Protein AF-M2A9D4-F1 (afdb_monomer)

Structure (mmCIF, N/CA/C/O backbone):
data_AF-M2A9D4-F1
#
_entry.id   AF-M2A9D4-F1
#
loop_
_atom_site.group_PDB
_atom_site.id
_atom_site.type_symbol
_atom_site.label_atom_id
_atom_site.label_alt_id
_atom_site.label_comp_id
_atom_site.label_asym_id
_atom_site.label_entity_id
_atom_site.label_seq_id
_atom_site.pdbx_PDB_ins_code
_atom_site.Cartn_x
_atom_site.Cartn_y
_atom_site.Cartn_z
_atom_site.occupancy
_atom_site.B_iso_or_equiv
_atom_site.auth_seq_id
_atom_site.auth_comp_id
_atom_site.auth_asym_id
_atom_site.auth_atom_id
_atom_site.pdbx_PDB_model_num
ATOM 1 N N . MET A 1 1 ? -5.220 -16.572 -14.159 1.00 33.56 1 MET A N 1
ATOM 2 C CA . MET A 1 1 ? -3.831 -16.928 -13.810 1.00 33.56 1 MET A CA 1
ATOM 3 C C . MET A 1 1 ? -3.503 -16.212 -12.516 1.00 33.56 1 MET A C 1
ATOM 5 O O . MET A 1 1 ? -3.390 -14.993 -12.546 1.00 33.56 1 MET A O 1
ATOM 9 N N . ASN A 1 2 ? -3.442 -16.943 -11.401 1.00 46.91 2 ASN A N 1
ATOM 10 C CA . ASN A 1 2 ? -2.817 -16.436 -10.182 1.00 46.91 2 ASN A CA 1
ATOM 11 C C . ASN A 1 2 ? -1.314 -16.474 -10.452 1.00 46.91 2 ASN A C 1
ATOM 13 O O . ASN A 1 2 ? -0.743 -17.557 -10.535 1.00 46.91 2 ASN A O 1
ATOM 17 N N . GLN A 1 3 ? -0.706 -15.321 -10.727 1.00 57.59 3 GLN A N 1
ATOM 18 C CA . GLN A 1 3 ? 0.745 -15.229 -10.634 1.00 57.59 3 GLN A CA 1
ATOM 19 C C . GLN A 1 3 ? 1.073 -15.361 -9.153 1.00 57.59 3 GLN A C 1
ATOM 21 O O . GLN A 1 3 ? 0.643 -14.523 -8.366 1.00 57.59 3 GLN A O 1
ATOM 26 N N . GLU A 1 4 ? 1.778 -16.425 -8.779 1.00 71.44 4 GLU A N 1
ATOM 27 C CA . GLU A 1 4 ? 2.383 -16.506 -7.454 1.00 71.44 4 GLU A CA 1
ATOM 28 C C . GLU A 1 4 ? 3.361 -15.335 -7.329 1.00 71.44 4 GLU A C 1
ATOM 30 O O . GLU A 1 4 ? 4.301 -15.200 -8.121 1.00 71.44 4 GLU A O 1
ATOM 35 N N . LEU A 1 5 ? 3.081 -14.430 -6.393 1.00 82.50 5 LEU A N 1
ATOM 36 C CA . LEU A 1 5 ? 4.007 -13.363 -6.054 1.00 82.50 5 LEU A CA 1
ATOM 37 C C . LEU A 1 5 ? 5.209 -13.995 -5.354 1.00 82.50 5 LEU A C 1
ATOM 39 O O . LEU A 1 5 ? 5.092 -15.008 -4.661 1.00 82.50 5 LEU A O 1
ATOM 43 N N . ASN A 1 6 ? 6.388 -13.404 -5.537 1.00 85.44 6 ASN A N 1
ATOM 44 C CA . ASN A 1 6 ? 7.536 -13.870 -4.775 1.00 85.44 6 ASN A CA 1
ATOM 45 C C . ASN A 1 6 ? 7.314 -13.562 -3.269 1.00 85.44 6 ASN A C 1
ATOM 47 O O . ASN A 1 6 ? 6.598 -12.610 -2.937 1.00 85.44 6 ASN A O 1
ATOM 51 N N . PRO A 1 7 ? 7.945 -14.312 -2.348 1.00 89.88 7 PRO A N 1
ATOM 52 C CA . PRO A 1 7 ? 7.735 -14.123 -0.911 1.00 89.88 7 PRO A CA 1
ATOM 53 C C . PRO A 1 7 ? 8.069 -12.716 -0.394 1.00 89.88 7 PRO A C 1
ATOM 55 O O . PRO A 1 7 ? 7.487 -12.266 0.586 1.00 89.88 7 PRO A O 1
ATOM 58 N N . GLN A 1 8 ? 8.991 -12.007 -1.050 1.00 90.19 8 GLN A N 1
ATOM 59 C CA . GLN A 1 8 ? 9.395 -10.652 -0.660 1.00 90.19 8 GLN A CA 1
ATOM 60 C C . GLN A 1 8 ? 8.310 -9.624 -1.006 1.00 90.19 8 GLN A C 1
ATOM 62 O O . GLN A 1 8 ? 8.061 -8.711 -0.226 1.00 90.19 8 GLN A O 1
ATOM 67 N N . ILE A 1 9 ? 7.640 -9.787 -2.150 1.00 91.75 9 ILE A N 1
ATOM 68 C CA . ILE A 1 9 ? 6.489 -8.975 -2.557 1.00 91.75 9 ILE A CA 1
ATOM 69 C C . ILE A 1 9 ? 5.319 -9.250 -1.619 1.00 91.75 9 ILE A C 1
ATOM 71 O O . ILE A 1 9 ? 4.707 -8.305 -1.132 1.00 91.75 9 ILE A O 1
ATOM 75 N N . GLU A 1 10 ? 5.036 -10.525 -1.344 1.00 92.50 10 GLU A N 1
ATOM 76 C CA . GLU A 1 10 ? 3.992 -10.927 -0.395 1.00 92.50 10 GLU A CA 1
ATOM 77 C C . GLU A 1 10 ? 4.204 -10.272 0.970 1.00 92.50 10 GLU A C 1
ATOM 79 O O . GLU A 1 10 ? 3.311 -9.608 1.496 1.00 92.50 10 GLU A O 1
ATOM 84 N N . GLN A 1 11 ? 5.422 -10.376 1.503 1.00 94.31 11 GLN A N 1
ATOM 85 C CA . GLN A 1 11 ? 5.775 -9.764 2.774 1.00 94.31 11 GLN A CA 1
ATOM 86 C C . GLN A 1 11 ? 5.652 -8.236 2.729 1.00 94.31 11 GLN A C 1
ATOM 88 O O . GLN A 1 11 ? 5.094 -7.639 3.647 1.00 94.31 11 GLN A O 1
ATOM 93 N N . ALA A 1 12 ? 6.127 -7.590 1.661 1.00 94.44 12 ALA A N 1
ATOM 94 C CA . ALA A 1 12 ? 6.048 -6.140 1.543 1.00 94.44 12 ALA A CA 1
ATOM 95 C C . ALA A 1 12 ? 4.595 -5.635 1.487 1.00 94.44 12 ALA A C 1
ATOM 97 O O . ALA A 1 12 ? 4.270 -4.627 2.113 1.00 94.44 12 ALA A O 1
ATOM 98 N N . LEU A 1 13 ? 3.707 -6.344 0.784 1.00 94.44 13 LEU A N 1
ATOM 99 C CA . LEU A 1 13 ? 2.277 -6.033 0.743 1.00 94.44 13 LEU A CA 1
ATOM 100 C C . LEU A 1 13 ? 1.601 -6.239 2.103 1.00 94.44 13 LEU A C 1
ATOM 102 O O . LEU A 1 13 ? 0.779 -5.414 2.505 1.00 94.44 13 LEU A O 1
ATOM 106 N N . ASP A 1 14 ? 1.953 -7.308 2.818 1.00 95.12 14 ASP A N 1
ATOM 107 C CA . ASP A 1 14 ? 1.437 -7.573 4.162 1.00 95.12 14 ASP A CA 1
ATOM 108 C C . ASP A 1 14 ? 1.884 -6.512 5.169 1.00 95.12 14 ASP A C 1
ATOM 110 O O . ASP A 1 14 ? 1.078 -6.045 5.974 1.00 95.12 14 ASP A O 1
ATOM 114 N N . GLU A 1 15 ? 3.147 -6.091 5.109 1.00 95.19 15 GLU A N 1
ATOM 115 C CA . GLU A 1 15 ? 3.674 -5.036 5.973 1.00 95.19 15 GLU A CA 1
ATOM 116 C C . GLU A 1 15 ? 3.071 -3.664 5.645 1.00 95.19 15 GLU A C 1
ATOM 118 O O . GLU A 1 15 ? 2.780 -2.888 6.556 1.00 95.19 15 GLU A O 1
ATOM 123 N N . LEU A 1 16 ? 2.817 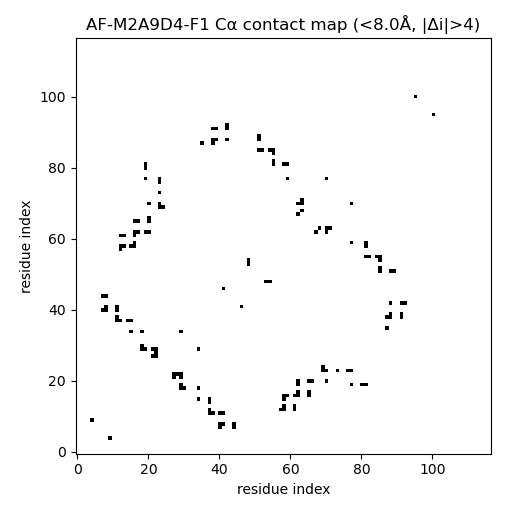-3.366 4.367 1.00 94.69 16 LEU A N 1
ATOM 124 C CA . LEU A 1 16 ? 2.089 -2.157 3.976 1.00 94.69 16 LEU A CA 1
ATOM 125 C C . LEU A 1 16 ? 0.650 -2.177 4.494 1.00 94.69 16 LEU A C 1
ATOM 127 O O . LEU A 1 16 ? 0.177 -1.164 5.010 1.00 94.69 16 LEU A O 1
ATOM 131 N N . ALA A 1 17 ? -0.039 -3.314 4.395 1.00 94.62 17 ALA A N 1
ATOM 132 C CA . ALA A 1 17 ? -1.388 -3.456 4.929 1.00 94.62 17 ALA A CA 1
ATOM 133 C C . ALA A 1 17 ? -1.415 -3.269 6.454 1.00 94.62 17 ALA A C 1
ATOM 135 O O . ALA A 1 17 ? -2.269 -2.554 6.975 1.00 94.62 17 ALA A O 1
ATOM 136 N N . GLU A 1 18 ? -0.442 -3.839 7.165 1.00 93.25 18 GLU A N 1
ATOM 137 C CA . GLU A 1 18 ? -0.275 -3.659 8.608 1.00 93.25 18 GLU A CA 1
ATOM 138 C C . GLU A 1 18 ? -0.068 -2.181 8.981 1.00 93.25 18 GLU A C 1
ATOM 140 O O . GLU A 1 18 ? -0.739 -1.669 9.878 1.00 93.25 18 GLU A O 1
ATOM 145 N N . LEU A 1 19 ? 0.792 -1.458 8.255 1.00 92.31 19 LEU A N 1
ATOM 146 C CA . LEU A 1 19 ? 0.999 -0.023 8.474 1.00 92.31 19 LEU A CA 1
ATOM 147 C C . LEU A 1 19 ? -0.279 0.789 8.255 1.00 92.31 19 LEU A C 1
ATOM 149 O O . LEU A 1 19 ? -0.598 1.662 9.063 1.00 92.31 19 LEU A O 1
ATOM 153 N N . VAL A 1 20 ? -1.037 0.492 7.197 1.00 92.19 20 VAL A N 1
ATOM 154 C CA . VAL A 1 20 ? -2.325 1.153 6.944 1.00 92.19 20 VAL A CA 1
ATOM 155 C C . VAL A 1 20 ? -3.304 0.873 8.081 1.00 92.19 20 VAL A C 1
ATOM 157 O O . VAL A 1 20 ? -3.979 1.791 8.541 1.00 92.19 20 VAL A O 1
ATOM 160 N N . CYS A 1 21 ? -3.362 -0.360 8.581 1.00 91.38 21 CYS A N 1
ATOM 161 C CA . CYS A 1 21 ? -4.210 -0.707 9.714 1.00 91.38 21 CYS A CA 1
ATOM 162 C C . CYS A 1 21 ? -3.832 0.038 10.995 1.00 91.38 21 CYS A C 1
ATOM 164 O O . CYS A 1 21 ? -4.709 0.562 11.680 1.00 91.38 21 CYS A O 1
ATOM 166 N N . GLN A 1 22 ? -2.540 0.149 11.298 1.00 89.31 22 GLN A N 1
ATOM 167 C CA . GLN A 1 22 ? -2.057 0.900 12.458 1.00 89.31 22 GLN A CA 1
ATOM 168 C C . GLN A 1 22 ? -2.408 2.390 12.355 1.00 89.31 22 GLN A C 1
ATOM 170 O O . GLN A 1 22 ? -2.882 2.981 13.332 1.00 89.31 22 GLN A O 1
ATOM 175 N N . SER A 1 23 ? -2.262 2.986 11.165 1.00 88.94 23 SER A N 1
ATOM 176 C CA . SER A 1 23 ? -2.705 4.360 10.891 1.00 88.94 23 SER A CA 1
ATOM 177 C C .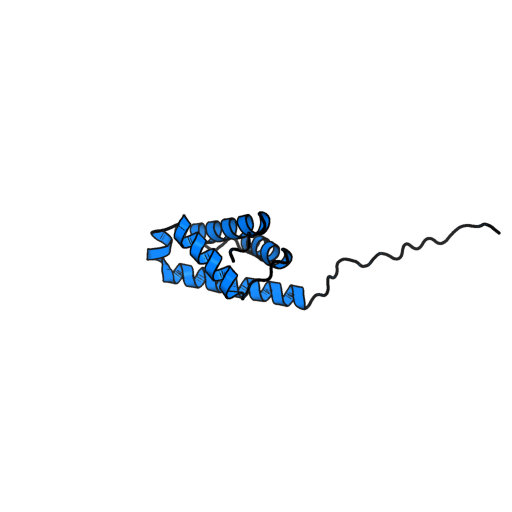 SER A 1 23 ? -4.219 4.518 11.042 1.00 88.94 23 SER A C 1
ATOM 179 O O . SER A 1 23 ? -4.683 5.490 11.640 1.00 88.94 23 SER A O 1
ATOM 181 N N . LEU A 1 24 ? -4.999 3.544 10.563 1.00 88.00 24 LEU A N 1
ATOM 182 C CA . LEU A 1 24 ? -6.450 3.525 10.737 1.00 88.00 24 LEU A CA 1
ATOM 183 C C . LEU A 1 24 ? -6.871 3.372 12.196 1.00 88.00 24 LEU A C 1
ATOM 185 O O . LEU A 1 24 ? -7.946 3.848 12.529 1.00 88.00 24 LEU A O 1
ATOM 189 N N . GLN A 1 25 ? -6.081 2.733 13.058 1.00 83.88 25 GLN A N 1
ATOM 190 C CA . GLN A 1 25 ? -6.389 2.575 14.483 1.00 83.88 25 GLN A CA 1
ATOM 191 C C . GLN A 1 25 ? -6.039 3.816 15.295 1.00 83.88 25 GLN A C 1
ATOM 193 O O . GLN A 1 25 ? -6.841 4.275 16.106 1.00 83.88 25 GLN A O 1
ATOM 198 N N . SER A 1 26 ? -4.855 4.369 15.053 1.00 75.19 26 SER A N 1
ATOM 199 C CA . SER A 1 26 ? -4.276 5.411 15.904 1.00 75.19 26 SER A CA 1
ATOM 200 C C . SER A 1 26 ? -4.652 6.831 15.471 1.00 75.19 26 SER A C 1
ATOM 202 O O . SER A 1 26 ? -4.153 7.781 16.063 1.00 75.19 26 SER A O 1
ATOM 204 N N . GLU A 1 27 ? -5.462 6.983 14.409 1.00 61.97 27 GLU A N 1
ATOM 205 C CA . GLU A 1 27 ? -5.679 8.266 13.703 1.00 61.97 27 GLU A CA 1
ATOM 206 C C . GLU A 1 27 ? -4.354 8.976 13.361 1.00 61.97 27 GLU A C 1
ATOM 208 O O . GLU A 1 27 ? -4.278 10.198 13.257 1.00 61.97 27 GLU A O 1
ATOM 213 N N . GLY A 1 28 ? -3.287 8.188 13.227 1.00 59.94 28 GLY A N 1
ATOM 214 C CA . GLY A 1 28 ? -1.910 8.656 13.223 1.00 59.94 28 GLY A CA 1
ATOM 215 C C . GLY A 1 28 ? -1.290 8.644 11.834 1.00 59.94 28 GLY A C 1
ATOM 216 O O . GLY A 1 28 ? -1.770 7.978 10.911 1.00 59.94 28 GLY A O 1
ATOM 217 N N . GLU A 1 29 ? -0.182 9.367 11.695 1.00 62.75 29 GLU A N 1
ATOM 218 C CA . GLU A 1 29 ? 0.629 9.337 10.483 1.00 62.75 29 GLU A CA 1
ATOM 219 C C . GLU A 1 29 ? 1.188 7.935 10.232 1.00 62.75 29 GLU A C 1
ATOM 221 O O . GLU A 1 29 ? 1.657 7.243 11.136 1.00 62.75 29 GLU A O 1
ATOM 226 N N . MET A 1 30 ? 1.131 7.506 8.973 1.00 65.31 30 MET A N 1
ATOM 227 C CA . MET A 1 30 ? 1.840 6.312 8.530 1.00 65.31 30 MET A CA 1
ATOM 228 C C . MET A 1 30 ? 3.341 6.561 8.681 1.00 65.31 30 MET A C 1
ATOM 230 O O . MET A 1 30 ? 3.814 7.634 8.311 1.00 65.31 30 MET A O 1
ATOM 234 N N . LEU A 1 31 ? 4.091 5.588 9.208 1.00 73.75 31 LEU A N 1
ATOM 235 C CA . LEU A 1 31 ? 5.547 5.696 9.339 1.00 73.75 31 LEU A CA 1
ATOM 236 C C . LEU A 1 31 ? 6.185 5.841 7.948 1.00 73.75 31 LEU A C 1
ATOM 238 O O . LEU A 1 31 ? 6.429 4.846 7.264 1.00 73.75 31 LEU A O 1
ATOM 242 N N . VAL A 1 32 ? 6.434 7.089 7.541 1.00 75.38 32 VAL A N 1
ATOM 243 C CA . VAL A 1 32 ? 6.803 7.476 6.169 1.00 75.38 32 VAL A CA 1
ATOM 244 C C . VAL A 1 32 ? 8.065 6.758 5.693 1.00 75.38 32 VAL A C 1
ATOM 246 O O . VAL A 1 32 ? 8.102 6.241 4.582 1.00 75.38 32 VAL A O 1
ATOM 249 N N . GLU A 1 33 ? 9.086 6.652 6.545 1.00 78.25 33 GLU A N 1
ATOM 250 C CA . GLU A 1 33 ? 10.345 5.985 6.186 1.00 78.25 33 GLU A CA 1
ATOM 251 C C . GLU A 1 33 ? 10.157 4.485 5.921 1.00 78.25 33 GLU A C 1
ATOM 253 O O . GLU A 1 33 ? 10.706 3.937 4.962 1.00 78.25 33 GLU A O 1
ATOM 258 N N . ARG A 1 34 ? 9.338 3.814 6.741 1.00 85.12 34 ARG A N 1
ATOM 259 C CA . ARG A 1 34 ? 9.063 2.380 6.587 1.00 85.12 34 ARG A CA 1
ATOM 260 C C . ARG A 1 34 ? 8.176 2.115 5.373 1.00 85.12 34 ARG A C 1
ATOM 262 O O . ARG A 1 34 ? 8.428 1.166 4.636 1.00 85.12 34 ARG A O 1
ATOM 269 N N . GLN A 1 35 ? 7.184 2.973 5.139 1.00 91.12 35 GLN A N 1
ATOM 270 C CA . GLN A 1 35 ? 6.363 2.956 3.930 1.00 91.12 35 GLN A CA 1
ATOM 271 C C . GLN A 1 35 ? 7.240 3.039 2.670 1.00 91.12 35 GLN A C 1
ATOM 273 O O . GLN A 1 35 ? 7.097 2.217 1.765 1.00 91.12 35 GLN A O 1
ATOM 278 N N . ASP A 1 36 ? 8.173 3.991 2.623 1.00 90.06 36 ASP A N 1
ATOM 279 C CA . ASP A 1 36 ? 9.039 4.210 1.462 1.00 90.06 36 ASP A CA 1
ATOM 280 C C . ASP A 1 36 ? 9.935 3.008 1.156 1.00 90.06 36 ASP A C 1
ATOM 282 O O . ASP A 1 36 ? 10.088 2.639 -0.011 1.00 90.06 36 ASP A O 1
ATOM 286 N N . ALA A 1 37 ? 10.505 2.379 2.186 1.00 91.25 37 ALA A N 1
ATOM 287 C CA . ALA A 1 37 ? 11.322 1.180 2.022 1.00 91.25 37 ALA A CA 1
ATOM 288 C C . ALA A 1 37 ? 10.518 0.025 1.400 1.00 91.25 37 ALA A C 1
ATOM 290 O O . ALA A 1 37 ? 10.971 -0.589 0.435 1.00 91.25 37 ALA A O 1
ATOM 291 N N . LEU A 1 38 ? 9.299 -0.218 1.891 1.00 94.00 38 LEU A N 1
ATOM 292 C CA . LEU A 1 38 ? 8.424 -1.279 1.386 1.00 94.00 38 LEU A CA 1
ATOM 293 C C . LEU A 1 38 ? 7.980 -1.015 -0.058 1.00 94.00 38 LEU A C 1
ATOM 295 O O . LEU A 1 38 ? 8.026 -1.912 -0.898 1.00 94.00 38 LEU A O 1
ATOM 299 N N . LEU A 1 39 ? 7.607 0.228 -0.380 1.00 91.94 39 LEU A N 1
ATOM 300 C CA . LEU A 1 39 ? 7.251 0.611 -1.748 1.00 91.94 39 LEU A CA 1
ATOM 301 C C . LEU A 1 39 ? 8.437 0.451 -2.708 1.00 91.94 39 LEU A C 1
ATOM 303 O O . LEU A 1 39 ? 8.254 -0.043 -3.820 1.00 91.94 39 LEU A O 1
ATOM 307 N N . LYS A 1 40 ? 9.659 0.799 -2.285 1.00 90.62 40 LYS A N 1
ATOM 308 C CA . LYS A 1 40 ? 10.873 0.540 -3.073 1.00 90.62 40 LYS A CA 1
ATOM 309 C C . LYS A 1 40 ? 11.093 -0.950 -3.303 1.00 90.62 40 LYS A C 1
ATOM 311 O O . LYS A 1 40 ? 11.370 -1.329 -4.435 1.00 90.62 40 LYS A O 1
ATOM 316 N N . THR A 1 41 ? 10.907 -1.800 -2.290 1.00 91.81 41 THR A N 1
ATOM 317 C CA . THR A 1 41 ? 10.976 -3.260 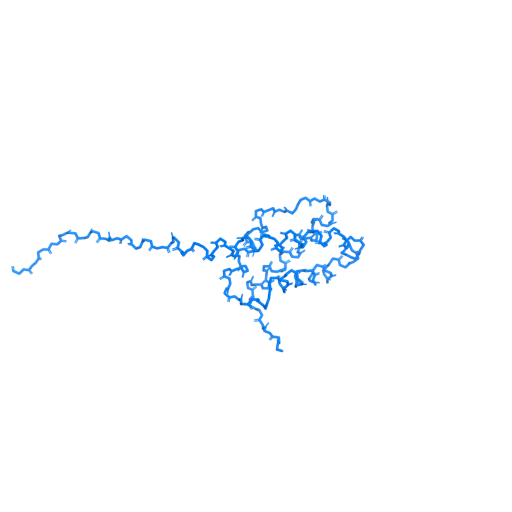-2.462 1.00 91.81 41 THR A CA 1
ATOM 318 C C . THR A 1 41 ? 9.998 -3.743 -3.533 1.00 91.81 41 THR A C 1
ATOM 320 O O . THR A 1 41 ? 10.388 -4.524 -4.400 1.00 91.81 41 THR A O 1
ATOM 323 N N . LEU A 1 42 ? 8.759 -3.237 -3.541 1.00 89.94 42 LEU A N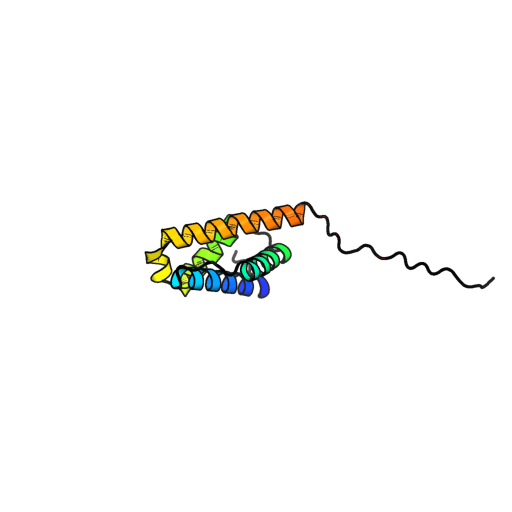 1
ATOM 324 C CA . LEU A 1 42 ? 7.781 -3.580 -4.577 1.00 89.94 42 LEU A CA 1
ATOM 325 C C . LEU A 1 42 ? 8.234 -3.142 -5.977 1.00 89.94 42 LEU A C 1
ATOM 327 O O . LEU A 1 42 ? 8.101 -3.922 -6.920 1.00 89.94 42 LEU A O 1
ATOM 331 N N . VAL A 1 43 ? 8.795 -1.937 -6.117 1.00 88.50 43 VAL A N 1
ATOM 332 C CA . VAL A 1 43 ? 9.308 -1.419 -7.400 1.00 88.50 43 VAL A CA 1
ATOM 333 C C . VAL A 1 43 ? 10.526 -2.209 -7.885 1.00 88.50 43 VAL A C 1
ATOM 335 O O . VAL A 1 43 ? 10.582 -2.603 -9.047 1.00 88.50 43 VAL A O 1
ATOM 338 N N . MET A 1 44 ? 11.476 -2.494 -6.995 1.00 86.88 44 MET A N 1
ATOM 339 C CA . MET A 1 44 ? 12.723 -3.196 -7.313 1.00 86.88 44 MET A CA 1
ATOM 340 C C . MET A 1 44 ? 12.546 -4.706 -7.504 1.00 86.88 44 MET A C 1
ATOM 342 O O . MET A 1 44 ? 13.431 -5.358 -8.050 1.00 86.88 44 MET A O 1
ATOM 346 N N . SER A 1 45 ? 11.410 -5.276 -7.090 1.00 85.38 45 SER A N 1
ATOM 347 C CA . SER A 1 45 ? 11.129 -6.713 -7.214 1.00 85.38 45 SER A CA 1
ATOM 348 C C . SER A 1 45 ? 11.100 -7.232 -8.660 1.00 85.38 45 SER A C 1
ATOM 350 O O . SER A 1 45 ? 11.063 -8.443 -8.877 1.00 85.38 45 SER A O 1
ATOM 352 N N . GLY A 1 46 ? 11.058 -6.334 -9.652 1.00 78.75 46 GLY A N 1
ATOM 353 C CA . GLY A 1 46 ? 10.922 -6.674 -11.069 1.00 78.75 46 GLY A CA 1
ATOM 354 C C . GLY A 1 46 ? 9.532 -7.200 -11.446 1.00 78.75 46 GLY A C 1
ATOM 355 O O . GLY A 1 46 ? 9.285 -7.506 -12.614 1.00 78.75 46 GLY A O 1
ATOM 356 N N . HIS A 1 47 ? 8.603 -7.298 -10.488 1.00 82.44 47 HIS A N 1
ATOM 357 C CA . HIS A 1 47 ? 7.237 -7.715 -10.763 1.00 82.44 47 HIS A CA 1
ATOM 358 C C . HIS A 1 47 ? 6.499 -6.637 -11.554 1.00 82.44 47 HIS A C 1
ATOM 360 O O . HIS A 1 47 ? 6.369 -5.489 -11.128 1.00 82.44 47 HIS A O 1
ATOM 366 N N . THR A 1 48 ? 5.995 -7.023 -12.725 1.00 78.94 48 THR A N 1
ATOM 367 C CA . THR A 1 48 ? 5.214 -6.122 -13.569 1.00 78.94 48 THR A CA 1
ATOM 368 C C . THR A 1 48 ? 3.767 -6.117 -13.102 1.00 78.94 48 THR A C 1
ATOM 370 O O . THR A 1 48 ? 2.995 -7.030 -13.389 1.00 78.94 48 THR A O 1
ATOM 373 N N . TRP A 1 49 ? 3.394 -5.058 -12.396 1.00 79.69 49 TRP A N 1
ATOM 374 C CA . TRP A 1 49 ? 2.007 -4.792 -12.045 1.00 79.69 49 TRP A CA 1
ATOM 375 C C . TRP A 1 49 ? 1.221 -4.410 -13.302 1.00 79.69 49 TRP A C 1
ATOM 377 O O . TRP A 1 49 ? 1.690 -3.613 -14.113 1.00 79.69 49 TRP A O 1
ATOM 387 N N . LYS A 1 50 ? 0.003 -4.943 -13.467 1.00 73.19 50 LYS A N 1
ATOM 388 C CA . LYS A 1 50 ? -0.874 -4.583 -14.603 1.00 73.19 50 LYS A CA 1
ATOM 389 C C . LYS A 1 50 ? -1.195 -3.086 -14.633 1.00 73.19 50 LYS A C 1
ATOM 391 O O . LYS A 1 50 ? -1.482 -2.532 -15.688 1.00 73.19 50 LYS A O 1
ATOM 396 N N . SER A 1 51 ? -1.176 -2.454 -13.465 1.00 68.88 51 SER A N 1
ATOM 397 C CA . SER A 1 51 ? -1.200 -1.011 -13.245 1.00 68.88 51 SER A CA 1
ATOM 398 C C . SER A 1 51 ? -0.810 -0.721 -11.792 1.00 68.88 51 SER A C 1
ATOM 400 O O . SER A 1 51 ? -0.886 -1.603 -10.939 1.00 68.88 51 SER A O 1
ATOM 402 N N . GLU A 1 52 ? -0.464 0.523 -11.467 1.00 60.97 52 GLU A N 1
ATOM 403 C CA . GLU A 1 52 ? -0.277 0.969 -10.071 1.00 60.97 52 GLU A CA 1
ATOM 404 C C . GLU A 1 52 ? -1.539 0.764 -9.228 1.00 60.97 52 GLU A C 1
ATOM 406 O O . GLU A 1 52 ? -1.464 0.408 -8.052 1.00 60.97 52 GLU A O 1
ATOM 411 N N . ARG A 1 53 ? -2.709 0.898 -9.869 1.00 67.12 53 ARG A N 1
ATOM 412 C CA . ARG A 1 53 ? -4.010 0.585 -9.276 1.00 67.12 53 ARG A CA 1
ATOM 413 C C . ARG A 1 53 ? -4.046 -0.835 -8.714 1.00 67.12 53 ARG A C 1
ATOM 415 O O . ARG A 1 53 ? -4.662 -1.046 -7.686 1.00 67.12 53 ARG A O 1
ATOM 422 N N . THR A 1 54 ? -3.303 -1.767 -9.318 1.00 83.75 54 THR A N 1
ATOM 423 C CA . THR A 1 54 ? -3.249 -3.172 -8.886 1.00 83.75 54 THR A CA 1
ATOM 424 C C . THR A 1 54 ? -2.511 -3.342 -7.552 1.00 83.75 54 THR A C 1
ATOM 426 O O . THR A 1 54 ? -2.918 -4.169 -6.747 1.00 83.75 54 THR A O 1
ATOM 429 N N . VAL A 1 55 ? -1.465 -2.548 -7.277 1.00 87.62 55 VAL A N 1
ATOM 430 C CA . VAL A 1 55 ? -0.769 -2.579 -5.972 1.00 87.62 55 VAL A CA 1
ATOM 431 C C . VAL A 1 55 ? -1.662 -2.002 -4.887 1.00 87.62 55 VAL A C 1
ATOM 433 O O . VAL A 1 55 ? -1.813 -2.590 -3.821 1.00 87.62 55 VAL A O 1
ATOM 436 N N . VAL A 1 56 ? -2.267 -0.848 -5.170 1.00 90.50 56 VAL A N 1
ATOM 437 C CA . VAL A 1 56 ? -3.136 -0.150 -4.218 1.00 90.50 56 VAL A CA 1
ATOM 438 C C . VAL A 1 56 ? -4.368 -0.995 -3.888 1.00 90.50 56 VAL A C 1
ATOM 440 O O . VAL A 1 56 ? -4.700 -1.150 -2.717 1.00 90.50 56 VAL A O 1
ATOM 443 N N . GLU A 1 57 ? -5.002 -1.596 -4.896 1.00 91.56 57 GLU A N 1
ATOM 444 C CA . GLU A 1 57 ? -6.132 -2.517 -4.728 1.00 91.56 57 GLU A CA 1
ATOM 445 C C . GLU A 1 57 ? -5.751 -3.750 -3.900 1.00 91.56 57 GLU A C 1
ATOM 447 O O . GLU A 1 57 ? -6.526 -4.182 -3.048 1.00 91.56 57 GLU A O 1
ATOM 452 N N . GLU A 1 58 ? -4.552 -4.296 -4.107 1.00 92.19 58 GLU A N 1
ATOM 453 C CA . GLU A 1 58 ? -4.071 -5.456 -3.360 1.00 92.19 58 GLU A CA 1
ATOM 454 C C . GLU A 1 58 ? -3.773 -5.115 -1.892 1.00 92.19 58 GLU A C 1
ATOM 456 O O . GLU A 1 58 ? -4.157 -5.868 -0.995 1.00 92.19 58 GLU A O 1
ATOM 461 N N . VAL A 1 59 ? -3.173 -3.951 -1.620 1.00 93.25 59 VAL A N 1
ATOM 462 C CA . VAL A 1 59 ? -3.002 -3.448 -0.248 1.00 93.25 59 VAL A CA 1
ATOM 463 C C . VAL A 1 59 ? -4.364 -3.203 0.402 1.00 93.25 59 VAL A C 1
ATOM 465 O O . VAL A 1 59 ? -4.593 -3.645 1.524 1.00 93.25 59 VAL A O 1
ATOM 468 N N . GLU A 1 60 ? -5.308 -2.567 -0.297 1.00 92.62 60 GLU A N 1
ATOM 469 C CA . GLU A 1 60 ? -6.669 -2.356 0.209 1.00 92.62 60 GLU A CA 1
ATOM 470 C C . GLU A 1 60 ? -7.387 -3.658 0.544 1.00 92.62 60 GLU A C 1
ATOM 472 O O . GLU A 1 60 ? -8.059 -3.741 1.575 1.00 92.62 60 GLU A O 1
ATOM 477 N N . ARG A 1 61 ? -7.266 -4.667 -0.323 1.00 93.00 61 ARG A N 1
ATOM 478 C CA . ARG A 1 61 ? -7.831 -5.994 -0.092 1.00 93.00 61 ARG A CA 1
ATOM 479 C C . ARG A 1 61 ? -7.263 -6.589 1.193 1.00 93.00 61 ARG A C 1
ATOM 481 O O . ARG A 1 61 ? -8.033 -6.964 2.070 1.00 93.00 61 ARG A O 1
ATOM 488 N N . ARG A 1 62 ? -5.936 -6.583 1.355 1.00 94.44 62 ARG A N 1
ATOM 489 C CA . ARG A 1 62 ? -5.269 -7.097 2.563 1.00 94.44 62 ARG A CA 1
ATOM 490 C C . ARG A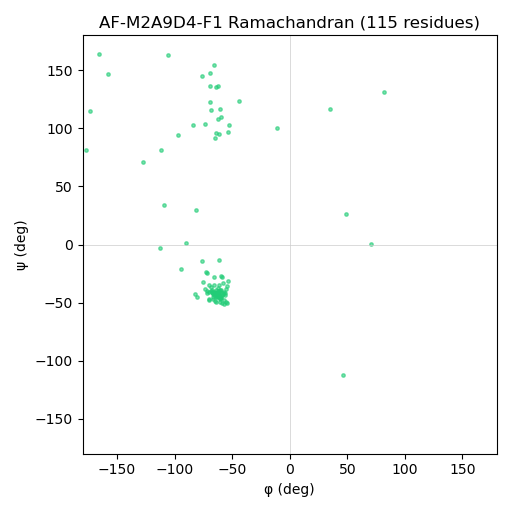 1 62 ? -5.652 -6.330 3.825 1.00 94.44 62 ARG A C 1
ATOM 492 O O . ARG A 1 62 ? -5.839 -6.945 4.869 1.00 94.44 62 ARG A O 1
ATOM 499 N N . VAL A 1 63 ? -5.821 -5.011 3.742 1.00 93.75 63 VAL A N 1
ATOM 500 C CA . VAL A 1 63 ? -6.299 -4.192 4.868 1.00 93.75 63 VAL A CA 1
ATOM 501 C C . VAL A 1 63 ? -7.725 -4.572 5.259 1.00 93.75 63 VAL A C 1
ATOM 503 O O . VAL A 1 63 ? -8.011 -4.732 6.445 1.00 93.75 63 VAL A O 1
ATOM 506 N N . LYS A 1 64 ? -8.620 -4.745 4.280 1.00 92.25 64 LYS A N 1
ATOM 507 C CA . LYS A 1 64 ? -10.005 -5.177 4.524 1.00 92.25 64 LYS A CA 1
ATOM 508 C C . LYS A 1 64 ? -10.049 -6.579 5.132 1.00 92.25 64 LYS A C 1
ATOM 510 O O . LYS A 1 64 ? -10.789 -6.785 6.087 1.00 92.25 64 LYS A O 1
ATOM 515 N N . ASP A 1 65 ? -9.216 -7.497 4.647 1.00 93.06 65 ASP A N 1
ATOM 516 C CA . ASP A 1 65 ? -9.138 -8.867 5.162 1.00 93.06 65 ASP A CA 1
ATOM 517 C C . ASP A 1 65 ? -8.577 -8.916 6.593 1.00 93.06 65 ASP A C 1
ATOM 519 O O . ASP A 1 65 ? -9.061 -9.677 7.429 1.00 93.06 65 ASP A O 1
ATOM 523 N N . ARG A 1 66 ? -7.571 -8.087 6.899 1.00 90.56 66 ARG A N 1
ATOM 524 C CA . ARG A 1 66 ? -6.880 -8.091 8.197 1.00 90.56 66 ARG A CA 1
ATOM 525 C C . ARG A 1 66 ? -7.617 -7.302 9.277 1.00 90.56 66 ARG A C 1
ATOM 527 O O . ARG A 1 66 ? -7.678 -7.732 10.423 1.00 90.56 66 ARG A O 1
ATOM 534 N N . CYS A 1 67 ? -8.137 -6.132 8.923 1.00 88.75 67 CYS A N 1
ATOM 535 C CA . CYS A 1 67 ? -8.610 -5.127 9.881 1.00 88.75 67 CYS A CA 1
ATOM 536 C C . CYS A 1 67 ? -10.128 -4.930 9.815 1.00 88.75 67 CYS A C 1
ATOM 538 O O . CYS A 1 67 ? -10.692 -4.198 10.630 1.00 88.75 67 CYS A O 1
ATOM 540 N N . GLY A 1 68 ? -10.785 -5.628 8.878 1.00 86.12 68 GLY A N 1
ATOM 541 C CA . GLY A 1 68 ? -12.214 -5.919 8.854 1.00 86.12 68 GLY A CA 1
ATOM 542 C C . GLY A 1 68 ? -13.086 -4.711 9.155 1.00 86.12 68 GLY A C 1
ATOM 543 O O . GLY A 1 68 ? -13.151 -3.752 8.385 1.00 86.12 68 GLY A O 1
ATOM 544 N N . GLU A 1 69 ? -13.745 -4.766 10.310 1.00 81.31 69 GLU A N 1
ATOM 545 C CA . GLU A 1 69 ? -14.695 -3.759 10.768 1.00 81.31 69 GLU A CA 1
ATOM 546 C C . GLU A 1 69 ? -14.097 -2.337 10.810 1.00 81.31 69 GLU A C 1
ATOM 548 O O . GLU A 1 69 ? -14.750 -1.378 10.398 1.00 81.31 69 GLU A O 1
ATOM 553 N N . GLN A 1 70 ? -12.830 -2.182 11.206 1.00 81.00 70 GLN A N 1
ATOM 554 C CA . GLN A 1 70 ? -12.172 -0.870 11.236 1.00 81.00 70 GLN A CA 1
ATOM 555 C C . GLN A 1 70 ? -11.981 -0.293 9.830 1.00 81.00 70 GLN A C 1
ATOM 557 O O . GLN A 1 70 ? -12.225 0.893 9.607 1.00 81.00 70 GLN A O 1
ATOM 562 N N . ALA A 1 71 ? -11.586 -1.134 8.872 1.00 83.50 71 ALA A N 1
ATOM 563 C CA . ALA A 1 71 ? -11.436 -0.744 7.474 1.00 83.50 71 ALA A CA 1
ATOM 564 C C . ALA A 1 71 ? -12.790 -0.384 6.834 1.00 83.50 71 ALA A C 1
ATOM 566 O O . ALA A 1 71 ? -12.861 0.539 6.022 1.00 83.50 71 ALA A O 1
ATOM 567 N N . MET A 1 72 ? -13.867 -1.072 7.228 1.00 82.12 72 MET A N 1
ATOM 568 C CA . MET A 1 72 ? -15.227 -0.811 6.747 1.00 82.12 72 MET A CA 1
ATOM 569 C C . MET A 1 72 ? -15.798 0.507 7.281 1.00 82.12 72 MET A C 1
ATOM 571 O O . MET A 1 72 ? -16.289 1.319 6.496 1.00 82.12 72 MET A O 1
ATOM 575 N N . HIS A 1 73 ? -15.692 0.763 8.588 1.00 86.81 73 HIS A N 1
ATOM 576 C CA . HIS A 1 73 ? -16.221 1.995 9.194 1.00 86.81 73 HIS A CA 1
ATOM 577 C C . HIS A 1 73 ? -15.386 3.234 8.859 1.00 86.81 73 HIS A C 1
ATOM 579 O O . HIS A 1 73 ? -15.900 4.351 8.876 1.00 86.81 73 HIS A O 1
ATOM 585 N N . ARG A 1 74 ? -14.103 3.055 8.519 1.00 86.38 74 ARG A N 1
ATOM 586 C CA . ARG A 1 74 ? -13.180 4.138 8.140 1.00 86.38 74 ARG A CA 1
ATOM 587 C C . ARG A 1 74 ? -12.829 4.124 6.648 1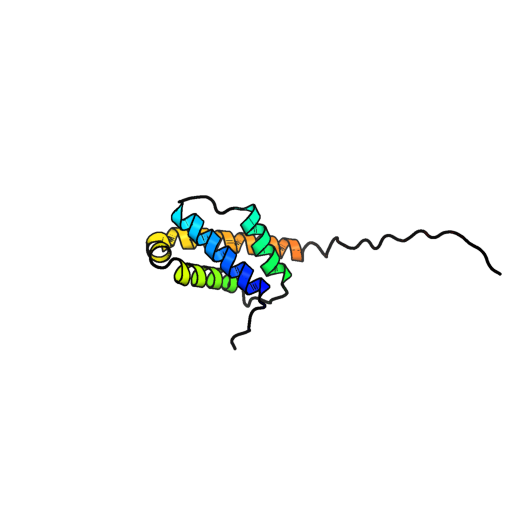.00 86.38 74 ARG A C 1
ATOM 589 O O . ARG A 1 74 ? -11.735 4.537 6.270 1.00 86.38 74 ARG A O 1
ATOM 596 N N . GLY A 1 75 ? -13.765 3.724 5.782 1.00 86.75 75 GLY A N 1
ATOM 597 C CA . GLY A 1 75 ? -13.536 3.598 4.334 1.00 86.75 75 GLY A CA 1
ATOM 598 C C . GLY A 1 75 ? -13.004 4.869 3.648 1.00 86.75 75 GLY A C 1
ATOM 599 O O . GLY A 1 75 ? -12.143 4.784 2.771 1.00 86.75 75 GLY A O 1
ATOM 600 N N . GLY A 1 76 ? -13.443 6.057 4.081 1.00 89.06 76 GLY A N 1
ATOM 601 C CA . GLY A 1 76 ? -12.915 7.331 3.572 1.00 89.06 76 GLY A CA 1
ATOM 602 C C . GLY A 1 76 ? -11.448 7.570 3.949 1.00 89.06 76 GLY A C 1
ATOM 603 O O . GLY A 1 76 ? -10.649 7.971 3.105 1.00 89.06 76 GLY A O 1
ATOM 604 N N . ALA A 1 77 ? -11.070 7.261 5.193 1.00 89.38 77 ALA A N 1
ATOM 605 C CA . ALA A 1 77 ? -9.683 7.356 5.646 1.00 89.38 77 ALA A CA 1
ATOM 606 C C . ALA A 1 77 ? -8.800 6.300 4.968 1.00 89.38 77 ALA A C 1
ATOM 608 O O . ALA A 1 77 ? -7.694 6.619 4.542 1.00 89.38 77 ALA A O 1
ATOM 609 N N . LEU A 1 78 ? -9.314 5.077 4.797 1.00 91.12 78 LEU A N 1
ATOM 610 C CA . LEU A 1 78 ? -8.637 4.021 4.046 1.00 91.12 78 LEU A CA 1
ATOM 611 C C . LEU A 1 78 ? -8.327 4.486 2.621 1.00 91.12 78 LEU A C 1
ATOM 613 O O . LEU A 1 78 ? -7.168 4.456 2.226 1.00 91.12 78 LEU A O 1
ATOM 617 N N . THR A 1 79 ? -9.332 5.002 1.910 1.00 90.38 79 THR A N 1
ATOM 618 C CA . THR A 1 79 ? -9.178 5.524 0.540 1.00 90.38 79 THR A CA 1
ATOM 619 C C . THR A 1 79 ? -8.129 6.637 0.473 1.00 90.38 79 THR A C 1
ATOM 621 O O . THR A 1 79 ? -7.324 6.689 -0.452 1.00 90.38 79 THR A O 1
ATOM 624 N N . ALA A 1 80 ? -8.100 7.538 1.460 1.00 90.19 80 ALA A N 1
ATOM 625 C CA . ALA A 1 80 ? -7.109 8.610 1.507 1.00 90.19 80 ALA A CA 1
ATOM 626 C C . ALA A 1 80 ? -5.682 8.082 1.753 1.00 90.19 80 ALA A C 1
ATOM 628 O O . ALA A 1 80 ? -4.734 8.556 1.127 1.00 90.19 80 ALA A O 1
ATOM 629 N N . LEU A 1 81 ? -5.513 7.098 2.643 1.00 90.25 81 LEU A N 1
ATOM 630 C CA . LEU A 1 81 ? -4.215 6.473 2.920 1.00 90.25 81 LEU A CA 1
ATOM 631 C C . LEU A 1 81 ? -3.698 5.690 1.706 1.00 90.25 81 LEU A C 1
ATOM 633 O O . LEU A 1 81 ? -2.516 5.778 1.371 1.00 90.25 81 LEU A O 1
ATOM 637 N N . THR A 1 82 ? -4.577 4.961 1.023 1.00 90.00 82 THR A N 1
ATOM 638 C CA . THR A 1 82 ? -4.225 4.132 -0.136 1.00 90.00 82 THR A CA 1
ATOM 639 C C . THR A 1 82 ? -3.981 4.973 -1.388 1.00 90.00 82 THR A C 1
ATOM 641 O O . THR A 1 82 ? -3.062 4.675 -2.151 1.00 90.00 82 THR A O 1
ATOM 644 N N . ALA A 1 83 ? -4.681 6.100 -1.551 1.00 89.75 83 ALA A N 1
ATOM 645 C CA . ALA A 1 83 ? -4.359 7.095 -2.574 1.00 89.75 83 ALA A CA 1
ATOM 646 C C . ALA A 1 83 ? -2.943 7.673 -2.391 1.00 89.75 83 ALA A C 1
ATOM 648 O O . ALA A 1 83 ? -2.162 7.694 -3.342 1.00 89.75 83 ALA A O 1
ATOM 649 N N . ARG A 1 84 ? -2.572 8.054 -1.158 1.00 89.81 84 ARG A N 1
ATOM 650 C CA . ARG A 1 84 ? -1.214 8.541 -0.839 1.00 89.81 84 ARG A CA 1
ATOM 651 C C . ARG A 1 84 ? -0.138 7.490 -1.129 1.00 89.81 84 ARG A C 1
ATOM 653 O O . ARG A 1 84 ? 0.924 7.828 -1.646 1.00 89.81 84 ARG A O 1
ATOM 660 N N . LEU A 1 85 ? -0.416 6.216 -0.834 1.00 89.81 85 LEU A N 1
ATOM 661 C CA . LEU A 1 85 ? 0.462 5.099 -1.206 1.00 89.81 85 LEU A CA 1
ATOM 662 C C . LEU A 1 85 ? 0.663 5.023 -2.726 1.00 89.81 85 LEU A C 1
ATOM 664 O O . LEU A 1 85 ? 1.798 4.905 -3.185 1.00 89.81 85 LEU A O 1
ATOM 668 N N . GLY A 1 86 ? -0.418 5.134 -3.504 1.00 90.19 86 GLY A N 1
ATOM 669 C CA . GLY A 1 86 ? -0.365 5.137 -4.969 1.00 90.19 86 GLY A CA 1
ATOM 670 C C . GLY A 1 86 ? 0.459 6.295 -5.538 1.00 90.19 86 GLY A C 1
ATOM 671 O O . GLY A 1 86 ? 1.330 6.079 -6.380 1.00 90.19 86 GLY A O 1
ATOM 672 N N . GLU A 1 87 ? 0.255 7.512 -5.031 1.00 90.88 87 GLU A N 1
ATOM 673 C CA . GLU A 1 87 ? 1.042 8.693 -5.416 1.00 90.88 87 GLU A CA 1
ATOM 674 C C . GLU A 1 87 ? 2.536 8.512 -5.115 1.00 90.88 87 GLU A C 1
ATOM 676 O O . GLU A 1 87 ? 3.399 8.899 -5.914 1.00 90.88 87 GLU A O 1
ATOM 681 N N . LYS A 1 88 ? 2.867 7.894 -3.974 1.00 90.12 88 LYS A N 1
ATOM 682 C CA . L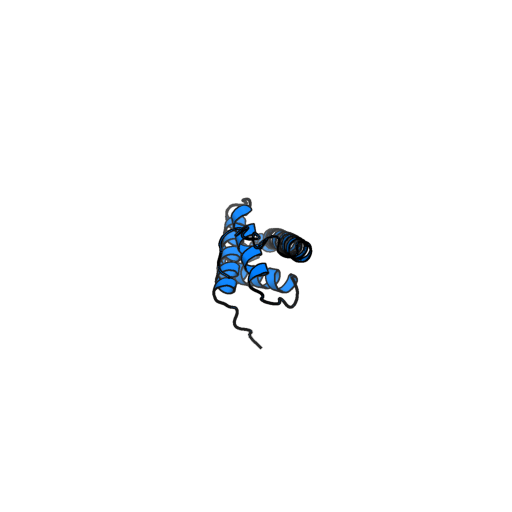YS A 1 88 ? 4.260 7.652 -3.597 1.00 90.12 88 LYS A CA 1
ATOM 683 C C . LYS A 1 88 ? 4.902 6.562 -4.448 1.00 90.12 88 LYS A C 1
ATOM 685 O O . LYS A 1 88 ? 6.028 6.752 -4.907 1.00 90.12 88 LYS A O 1
ATOM 690 N N . LEU A 1 89 ? 4.177 5.481 -4.731 1.00 89.44 89 LEU A N 1
ATOM 691 C CA . LEU A 1 89 ? 4.616 4.429 -5.646 1.00 89.44 89 LEU A CA 1
ATOM 692 C C . LEU A 1 89 ? 4.927 5.005 -7.037 1.00 89.44 89 LEU A C 1
ATOM 694 O O . LEU A 1 89 ? 6.021 4.787 -7.555 1.00 89.44 89 LEU A O 1
ATOM 698 N N . GLN A 1 90 ? 4.025 5.827 -7.581 1.00 88.31 90 GLN A N 1
ATOM 699 C CA . GLN A 1 90 ? 4.229 6.567 -8.833 1.00 88.31 90 GLN A CA 1
ATOM 700 C C . GLN A 1 90 ? 5.474 7.449 -8.808 1.00 88.31 90 GLN A C 1
ATOM 702 O O . GLN A 1 90 ? 6.169 7.603 -9.813 1.00 88.31 90 GLN A O 1
ATOM 707 N N . SER A 1 91 ? 5.711 8.129 -7.687 1.00 89.44 91 SER A N 1
ATOM 708 C CA . SER A 1 91 ? 6.878 8.990 -7.522 1.00 89.44 91 SER A CA 1
ATOM 709 C C . SER A 1 91 ? 8.162 8.163 -7.579 1.00 89.44 91 SER A C 1
ATOM 711 O O . SER A 1 91 ? 9.048 8.475 -8.373 1.00 89.44 91 SER A O 1
ATOM 713 N N . ILE A 1 92 ? 8.229 7.064 -6.821 1.00 88.06 92 ILE A N 1
ATOM 714 C CA . ILE A 1 92 ? 9.385 6.157 -6.789 1.00 88.06 92 ILE A CA 1
ATOM 715 C C . ILE A 1 92 ? 9.633 5.556 -8.176 1.00 88.06 92 ILE A C 1
ATOM 717 O O . ILE A 1 92 ? 10.741 5.661 -8.685 1.00 88.06 92 ILE A O 1
ATOM 721 N N . GLN A 1 93 ? 8.605 5.016 -8.836 1.00 86.88 93 GLN A N 1
ATOM 722 C CA . GLN A 1 93 ? 8.735 4.459 -10.188 1.00 86.88 93 GLN A CA 1
ATOM 723 C C . GLN A 1 93 ? 9.254 5.491 -11.193 1.00 86.88 93 GLN A C 1
ATOM 725 O O . GLN A 1 93 ? 10.123 5.182 -12.008 1.00 86.88 93 GLN A O 1
ATOM 730 N N . ARG A 1 94 ? 8.768 6.738 -11.119 1.00 85.38 94 ARG A N 1
ATOM 731 C CA . ARG A 1 94 ? 9.269 7.827 -11.964 1.00 85.38 94 ARG A CA 1
ATOM 732 C C . ARG A 1 94 ? 10.736 8.132 -11.688 1.00 85.38 94 ARG A C 1
ATOM 734 O O . ARG A 1 94 ? 11.473 8.336 -12.648 1.00 85.38 94 ARG A O 1
ATOM 741 N N . TRP A 1 95 ? 11.161 8.168 -10.429 1.00 80.25 95 TRP A N 1
ATOM 742 C CA . TRP A 1 95 ? 12.564 8.393 -10.075 1.00 80.25 95 TRP A CA 1
ATOM 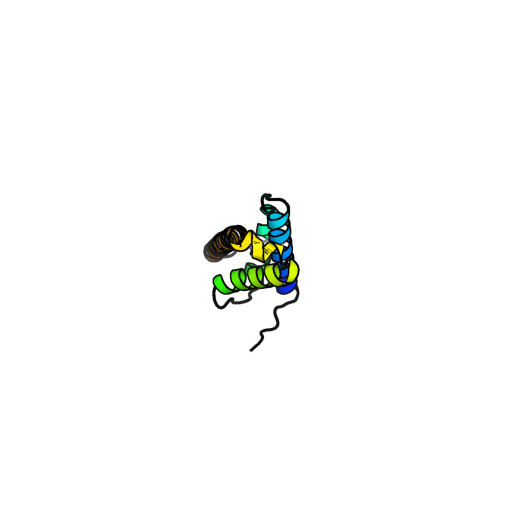743 C C . TRP A 1 95 ? 13.467 7.257 -10.561 1.00 80.25 95 TRP A C 1
ATOM 745 O O . TRP A 1 95 ? 14.427 7.534 -11.271 1.00 80.25 95 TRP A O 1
ATOM 755 N N . GLU A 1 96 ? 13.108 6.002 -10.298 1.00 75.75 96 GLU A N 1
ATOM 756 C CA . GLU A 1 96 ? 13.860 4.825 -10.764 1.00 75.75 96 GLU A CA 1
ATOM 757 C C . GLU A 1 96 ? 13.919 4.745 -12.300 1.00 75.75 96 GLU A C 1
ATOM 759 O O . GLU A 1 96 ? 14.934 4.369 -12.871 1.00 75.75 96 GLU A O 1
ATOM 764 N N . SER A 1 97 ? 12.864 5.167 -13.008 1.00 70.31 97 SER A N 1
ATOM 765 C CA . SER A 1 97 ? 12.876 5.220 -14.481 1.00 70.31 97 SER A CA 1
ATOM 766 C C . SER A 1 97 ? 13.751 6.340 -15.062 1.00 70.31 97 SER A C 1
ATOM 768 O O . SER A 1 97 ? 14.175 6.258 -16.214 1.00 70.31 97 SER A O 1
ATOM 770 N N . LYS A 1 98 ? 13.981 7.414 -14.292 1.00 65.44 98 LYS A N 1
ATOM 771 C CA . LYS A 1 98 ? 14.748 8.601 -14.709 1.00 65.44 98 LYS A CA 1
ATOM 772 C C . LYS A 1 98 ? 16.212 8.536 -14.295 1.00 65.44 98 LYS A C 1
ATOM 774 O O . LYS A 1 98 ? 17.025 9.231 -14.897 1.00 65.44 98 LYS A O 1
ATOM 779 N N . SER A 1 99 ? 16.525 7.723 -13.296 1.00 54.12 99 SER A N 1
ATOM 780 C CA . SER A 1 99 ? 17.881 7.412 -12.876 1.00 54.12 99 SER A CA 1
ATOM 781 C C . SER A 1 99 ? 18.285 6.085 -13.519 1.00 54.12 99 SER A C 1
ATOM 783 O O . SER A 1 99 ? 17.980 5.035 -12.957 1.00 54.12 99 SER A O 1
ATOM 785 N N . PRO A 1 100 ? 18.952 6.073 -14.690 1.00 52.12 100 PRO A N 1
ATOM 786 C CA . PRO A 1 100 ? 19.674 4.877 -15.095 1.00 52.12 100 PRO A CA 1
ATOM 787 C C . PRO A 1 100 ? 20.699 4.626 -13.988 1.00 52.12 100 PRO A C 1
ATOM 789 O O . PRO A 1 100 ? 21.577 5.453 -13.787 1.00 52.12 100 PRO A O 1
ATOM 792 N N . SER A 1 101 ? 20.482 3.565 -13.214 1.00 52.50 101 SER A N 1
ATOM 793 C CA . SER A 1 101 ? 21.270 3.097 -12.071 1.00 52.50 101 SER A CA 1
ATOM 794 C C . SER A 1 101 ? 22.624 3.800 -11.909 1.00 52.50 101 SER A C 1
ATOM 796 O O . SER A 1 101 ? 23.594 3.438 -12.570 1.00 52.50 101 SER A O 1
ATOM 798 N N . ASP A 1 102 ? 22.707 4.771 -10.999 1.00 48.31 102 ASP A N 1
ATOM 799 C CA . ASP A 1 102 ? 23.956 5.477 -10.669 1.00 48.31 102 ASP A CA 1
ATOM 800 C C . ASP A 1 102 ? 24.829 4.665 -9.685 1.00 48.31 102 ASP A C 1
ATOM 802 O O . ASP A 1 102 ? 25.587 5.207 -8.891 1.00 48.31 102 ASP A O 1
ATOM 806 N N . ASP A 1 103 ? 24.728 3.335 -9.755 1.00 54.09 103 ASP A N 1
ATOM 807 C CA . ASP A 1 103 ? 25.544 2.374 -9.017 1.00 54.09 103 ASP A CA 1
ATOM 808 C C . ASP A 1 103 ? 26.133 1.372 -10.010 1.00 54.09 103 ASP A C 1
ATOM 810 O O . ASP A 1 103 ? 25.707 0.230 -10.125 1.00 54.09 103 ASP A O 1
ATOM 814 N N . HIS A 1 104 ? 27.085 1.854 -10.805 1.00 45.25 104 HIS A N 1
ATOM 815 C CA . HIS A 1 104 ? 28.389 1.224 -11.006 1.00 45.25 104 HIS A CA 1
ATOM 816 C C . HIS A 1 104 ? 29.216 2.130 -11.925 1.00 45.25 104 HIS A C 1
ATOM 818 O O . HIS A 1 104 ? 29.424 1.852 -13.106 1.00 45.25 104 HIS A O 1
ATOM 824 N N . ALA A 1 105 ? 29.822 3.173 -11.355 1.00 46.22 105 ALA A N 1
ATOM 825 C CA . ALA A 1 105 ? 31.165 3.498 -11.805 1.00 46.22 105 ALA A CA 1
ATOM 826 C C . ALA A 1 105 ? 32.039 2.300 -11.407 1.00 46.22 105 ALA A C 1
ATOM 828 O O . ALA A 1 105 ? 32.541 2.225 -10.282 1.00 46.22 105 ALA A O 1
ATOM 829 N N . SER A 1 106 ? 32.196 1.318 -12.300 1.00 49.84 106 SER A N 1
ATOM 830 C CA . SER A 1 106 ? 33.363 0.448 -12.237 1.00 49.84 106 SER A CA 1
ATOM 831 C C . SER A 1 106 ? 34.562 1.386 -12.215 1.00 49.84 106 SER A C 1
ATOM 833 O O . SER A 1 106 ? 34.889 2.006 -13.226 1.00 49.84 106 SER A O 1
ATOM 835 N N . LYS A 1 107 ? 35.159 1.572 -11.031 1.00 50.56 107 LYS A N 1
ATOM 836 C CA . LYS A 1 107 ? 36.436 2.266 -10.885 1.00 50.56 107 LYS A CA 1
ATOM 837 C C . LYS A 1 107 ? 37.349 1.731 -11.989 1.00 50.56 107 LYS A C 1
ATOM 839 O O . LYS A 1 107 ? 37.560 0.516 -12.012 1.00 50.56 107 LYS A O 1
ATOM 844 N N . PRO A 1 108 ? 37.923 2.565 -12.871 1.00 56.75 108 PRO A N 1
ATOM 845 C CA . PRO A 1 108 ? 39.094 2.121 -13.593 1.00 56.75 108 PRO A CA 1
ATOM 846 C C . PRO A 1 108 ? 40.149 1.871 -12.517 1.00 56.75 108 PRO A C 1
ATOM 848 O O . PRO A 1 108 ? 40.629 2.798 -11.860 1.00 56.75 108 PRO A O 1
ATOM 851 N N . ALA A 1 109 ? 40.445 0.600 -12.258 1.00 56.41 109 ALA A N 1
ATOM 852 C CA . ALA A 1 109 ? 41.633 0.246 -11.515 1.00 56.41 109 ALA A CA 1
ATOM 853 C C . ALA A 1 109 ? 42.809 0.692 -12.386 1.00 56.41 109 ALA A C 1
ATOM 855 O O . ALA A 1 109 ? 43.204 0.010 -13.326 1.00 56.41 109 ALA A O 1
ATOM 856 N N . ASN A 1 110 ? 43.321 1.887 -12.098 1.00 52.56 110 ASN A N 1
ATOM 857 C CA . ASN A 1 110 ? 44.675 2.269 -12.446 1.00 52.56 110 ASN A CA 1
ATOM 858 C C . ASN A 1 110 ? 45.607 1.196 -11.869 1.00 52.56 110 ASN A C 1
ATOM 860 O O . ASN A 1 110 ? 45.940 1.241 -10.686 1.00 52.56 110 ASN A O 1
ATOM 864 N N . ILE A 1 111 ? 46.004 0.230 -12.693 1.00 54.16 111 ILE A N 1
ATOM 865 C CA . ILE A 1 111 ? 47.199 -0.580 -12.470 1.00 54.16 111 ILE A CA 1
ATOM 866 C C . ILE A 1 111 ? 48.216 -0.211 -13.549 1.00 54.16 111 ILE A C 1
ATOM 868 O O . ILE A 1 111 ? 48.342 -0.846 -14.589 1.00 54.16 111 ILE A O 1
ATOM 872 N N . SER A 1 112 ? 48.922 0.891 -13.305 1.00 54.12 112 SER A N 1
ATOM 873 C CA . SER A 1 112 ? 50.251 1.088 -13.881 1.00 54.12 112 SER A CA 1
ATOM 874 C C . SER A 1 112 ? 51.253 0.219 -13.109 1.00 54.12 112 SER A C 1
ATOM 876 O O . SER A 1 112 ? 51.147 0.121 -11.887 1.00 54.12 112 SER A O 1
ATOM 878 N N . SER A 1 113 ? 52.249 -0.310 -13.836 1.00 53.34 113 SER A N 1
ATOM 879 C CA . SER A 1 113 ? 53.390 -1.160 -13.413 1.00 53.34 113 SER A CA 1
ATO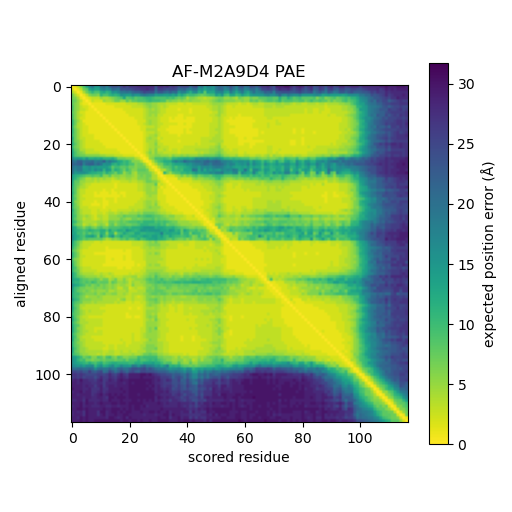M 880 C C . SER A 1 113 ? 53.080 -2.663 -13.255 1.00 53.34 113 SER A C 1
ATOM 882 O O . SER A 1 113 ? 52.115 -3.015 -12.596 1.00 53.34 113 SER A O 1
ATOM 884 N N . ALA A 1 114 ? 53.850 -3.621 -13.795 1.00 55.03 114 ALA A N 1
ATOM 885 C CA . ALA A 1 114 ? 55.270 -3.633 -14.172 1.00 55.03 114 ALA A CA 1
ATOM 886 C C . ALA A 1 114 ? 55.604 -4.730 -15.229 1.00 55.03 114 ALA A C 1
ATOM 888 O O . ALA A 1 114 ? 55.003 -5.796 -15.206 1.00 55.03 114 ALA A O 1
ATOM 889 N N . THR A 1 115 ? 56.569 -4.419 -16.109 1.00 52.34 115 THR A N 1
ATOM 890 C CA . THR A 1 115 ? 57.651 -5.247 -16.716 1.00 52.34 115 THR A CA 1
ATOM 891 C C . THR A 1 115 ? 57.422 -6.735 -17.064 1.00 52.34 115 THR A C 1
ATOM 893 O O . THR A 1 115 ? 57.342 -7.545 -16.151 1.00 52.34 115 THR A O 1
ATOM 896 N N . ASP A 1 116 ? 57.488 -7.101 -18.359 1.00 43.06 116 ASP A N 1
ATOM 897 C CA . ASP A 1 116 ? 58.410 -8.133 -18.909 1.00 43.06 116 ASP A CA 1
ATOM 898 C C . ASP A 1 116 ? 58.336 -8.197 -20.457 1.00 43.06 116 ASP A C 1
ATOM 900 O O . ASP A 1 116 ? 57.275 -8.509 -21.006 1.00 43.06 116 ASP A O 1
ATOM 904 N N . ALA A 1 117 ? 59.439 -7.857 -21.140 1.00 46.84 117 ALA A N 1
ATOM 905 C CA . ALA A 1 117 ? 59.860 -8.293 -22.487 1.00 46.84 117 ALA A CA 1
ATOM 906 C C . ALA A 1 117 ? 61.222 -7.668 -22.840 1.00 46.84 117 ALA A C 1
ATOM 908 O O . ALA A 1 117 ? 61.350 -6.426 -22.712 1.00 46.84 117 ALA A O 1
#

Nearest PDB structures (foldseek):
  5jwr-assembly1_E  TM=5.379E-01  e=9.425E-01  Thermosynechococcus vestitus BP-1
  2xq1-assembly1_P  TM=3.032E-01  e=2.987E+00  Ogataea angusta

pLDDT: mean 79.16, std 15.94, range [33.56, 95.19]

Secondary structure (DSSP, 8-state):
---PPPHHHHHHHHHHHHHHHHHHHHT----HHHHHHHHHHHHHT----S-HHHHHHHHHHHHHHHHHHHHHHTHHHHHHHHHHHHHHHHHHHHHHHHS------------------

Sequence (117 aa):
MNQELNPQIEQALDELAELVCQSLQSEGEMLVERQDALLKTLVMSGHTWKSERTVVEEVERRVKDRCGEQAMHRGGALTALTARLGEKLQSIQRWESKSPSDDHASKPANISSATDA

Radius of gyration: 20.14 Å; Cα contacts (8 Å, |Δi|>4): 82; chains: 1; bounding box: 76×26×38 Å

Foldseek 3Di:
DPDPDDVLLVVLLLVLLVQLLVCLVPVDDRPVVSLLVSLVSNLVVPDDDPDLVRSLVSSLVSNCVPNPPSCVVPVVSSVVSSVVSSVSSVVSNVVPVVDPDPPDPPPPPPDDDDDDD

Mean predicted aligned error: 10.46 Å

Organism: NCBI:txid1263867

Solvent-accessible surface area (backbone atoms only — not comparable to full-atom values): 7042 Å² total; per-residue (Å²): 131,86,74,81,70,55,72,68,51,51,48,35,44,53,52,50,17,50,44,53,44,50,21,70,70,66,81,42,81,59,63,61,72,62,51,51,53,36,47,47,50,47,65,72,65,72,65,82,66,97,38,70,65,52,56,39,51,50,29,50,50,47,25,40,72,74,44,37,69,60,42,63,79,36,43,70,60,49,53,53,54,41,50,52,49,44,55,48,45,53,49,52,53,51,49,59,72,71,45,75,72,92,82,67,82,73,72,80,78,84,74,80,83,81,90,91,135